Protein AF-A0A9W4TCI8-F1 (afdb_monomer_lite)

pLDDT: mean 85.83, std 10.84, range [40.19, 98.5]

Foldseek 3Di:
DLVQQLVQQDPQLFTAAGPVLCVQQVDDLVCQLVLLVVVVADPLLSPDDSSLLSLLLSLLLQVVPDPDPVSCVVCVVSSVSSVSSNCVRSVDPVSNVRSNVSSNVSSVVSNVVSVVVVVVVVVDVLVDPVVVVVQQVCQDPVRDTDDDPVNCVSVVNPPPDD

Structure (mmCIF, N/CA/C/O backbone):
data_AF-A0A9W4TCI8-F1
#
_entry.id   AF-A0A9W4TCI8-F1
#
loop_
_atom_site.group_PDB
_atom_site.id
_atom_site.type_symbol
_atom_site.label_atom_id
_atom_site.label_alt_id
_atom_site.label_comp_id
_atom_site.label_asym_id
_atom_site.label_entity_id
_atom_site.label_seq_id
_atom_site.pdbx_PDB_ins_code
_atom_site.Cartn_x
_atom_site.Cartn_y
_atom_site.Cartn_z
_atom_site.occupancy
_atom_site.B_iso_or_equiv
_atom_site.auth_seq_id
_atom_site.auth_comp_id
_atom_site.auth_asym_id
_atom_site.auth_atom_id
_atom_site.pdbx_PDB_model_num
ATOM 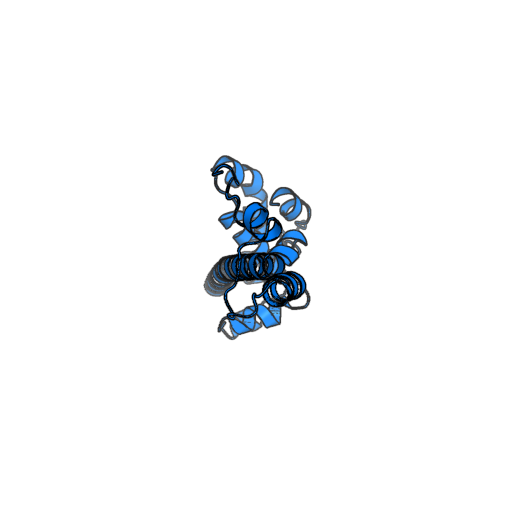1 N N . SER A 1 1 ? 6.698 12.548 -3.315 1.00 64.62 1 SER A N 1
ATOM 2 C CA . SER A 1 1 ? 5.712 11.459 -3.159 1.00 64.62 1 SER A CA 1
ATOM 3 C C . SER A 1 1 ? 4.984 11.526 -1.817 1.00 64.62 1 SER A C 1
ATOM 5 O O . SER A 1 1 ? 3.808 11.863 -1.794 1.00 64.62 1 SER A O 1
ATOM 7 N N . THR A 1 2 ? 5.685 11.384 -0.688 1.00 73.06 2 THR A N 1
ATOM 8 C CA . THR A 1 2 ? 5.130 11.356 0.687 1.00 73.06 2 THR A CA 1
ATOM 9 C C . THR A 1 2 ? 4.252 12.559 1.062 1.00 73.06 2 THR A C 1
ATOM 11 O O . THR A 1 2 ? 3.188 12.384 1.645 1.00 73.06 2 THR A O 1
ATOM 14 N N . LYS A 1 3 ? 4.620 13.781 0.637 1.00 74.56 3 LYS A N 1
ATOM 15 C CA . LYS A 1 3 ? 3.822 15.003 0.881 1.00 74.56 3 LYS A CA 1
ATOM 16 C C . LYS A 1 3 ? 2.405 14.929 0.285 1.00 74.56 3 LYS A C 1
ATOM 18 O O . LYS A 1 3 ? 1.473 15.423 0.905 1.00 74.56 3 LYS A O 1
ATOM 23 N N . LYS A 1 4 ? 2.250 14.325 -0.902 1.00 78.75 4 LYS A N 1
ATOM 24 C CA . LYS A 1 4 ? 0.946 14.180 -1.577 1.00 78.75 4 LYS A CA 1
ATOM 25 C C . LYS A 1 4 ? 0.072 13.113 -0.905 1.00 78.75 4 LYS A C 1
ATOM 27 O O . LYS A 1 4 ? -1.146 13.240 -0.905 1.00 78.75 4 LYS A O 1
ATOM 32 N N . ILE A 1 5 ? 0.694 12.087 -0.321 1.00 79.25 5 ILE A N 1
ATOM 33 C CA . ILE A 1 5 ? -0.004 11.015 0.401 1.00 79.25 5 ILE A CA 1
ATOM 34 C C . ILE A 1 5 ? -0.645 11.568 1.677 1.00 79.25 5 ILE A C 1
ATOM 36 O O . ILE A 1 5 ? -1.835 11.389 1.922 1.00 79.25 5 ILE A O 1
ATOM 40 N N . VAL A 1 6 ? 0.128 12.299 2.481 1.00 82.12 6 VAL A N 1
ATOM 41 C CA . VAL A 1 6 ? -0.374 12.802 3.767 1.00 82.12 6 VAL A CA 1
ATOM 42 C C . VAL A 1 6 ? -1.429 13.898 3.619 1.00 82.12 6 VAL A C 1
ATOM 44 O O . VAL A 1 6 ? -2.272 14.045 4.498 1.00 82.12 6 VAL A O 1
ATOM 47 N N . SER A 1 7 ? -1.439 14.641 2.505 1.00 84.56 7 SER A N 1
ATOM 48 C CA . SER A 1 7 ? -2.471 15.654 2.240 1.00 84.56 7 SER A CA 1
ATOM 49 C C . SER A 1 7 ? -3.858 15.066 1.978 1.00 84.56 7 SER A C 1
ATOM 51 O O . SER A 1 7 ? -4.841 15.794 2.063 1.00 84.56 7 SER A O 1
ATOM 53 N N . THR A 1 8 ? -3.951 13.770 1.668 1.00 87.25 8 THR A N 1
ATOM 54 C CA . THR A 1 8 ? -5.226 13.067 1.456 1.00 87.25 8 THR A CA 1
ATOM 55 C C . THR A 1 8 ? -5.709 12.304 2.692 1.00 87.25 8 THR A C 1
ATOM 57 O O . THR A 1 8 ? -6.702 11.581 2.610 1.00 87.25 8 THR A O 1
ATOM 60 N N . GLN A 1 9 ? -5.019 12.436 3.833 1.00 94.12 9 GLN A N 1
ATOM 61 C CA . GLN A 1 9 ? -5.444 11.817 5.086 1.00 94.12 9 GLN A CA 1
ATOM 62 C C . GLN A 1 9 ? -6.714 12.494 5.616 1.00 94.12 9 GLN A C 1
ATOM 64 O O . GLN A 1 9 ? -6.770 13.715 5.773 1.00 94.12 9 GLN A O 1
ATOM 69 N N . LYS A 1 10 ? -7.736 11.690 5.910 1.00 95.25 10 LYS A N 1
ATOM 70 C CA . LYS A 1 10 ? -8.991 12.147 6.510 1.00 95.25 10 LYS A CA 1
ATOM 71 C C . LYS A 1 10 ? -8.822 12.389 8.011 1.00 95.25 10 LYS A C 1
ATOM 73 O O . LYS A 1 10 ? -7.858 11.954 8.639 1.00 95.25 10 LYS A O 1
ATOM 78 N N . THR A 1 11 ? -9.798 13.063 8.613 1.00 94.25 11 THR A N 1
ATOM 79 C CA . THR A 1 11 ? -9.815 13.360 10.056 1.00 94.25 11 THR A CA 1
ATOM 80 C C . THR A 1 11 ? -9.844 12.110 10.935 1.00 94.25 11 THR A C 1
ATOM 82 O O . THR A 1 11 ? -9.348 12.152 12.057 1.00 94.25 11 THR A O 1
ATOM 85 N N . ASP A 1 12 ? -10.381 10.997 10.429 1.00 95.75 12 ASP A N 1
ATOM 86 C CA . ASP A 1 12 ? -10.393 9.698 11.109 1.00 95.75 12 ASP A CA 1
ATOM 87 C C . ASP A 1 12 ? -9.052 8.947 11.041 1.00 95.75 12 ASP A C 1
ATOM 89 O O . ASP A 1 12 ? -8.919 7.902 11.671 1.00 95.75 12 ASP A O 1
ATOM 93 N N . GLY A 1 13 ? -8.068 9.480 10.308 1.00 96.50 13 GLY A N 1
ATOM 94 C CA . GLY A 1 13 ? -6.745 8.893 10.111 1.00 96.50 13 GLY A CA 1
ATOM 95 C C . GLY A 1 13 ? -6.613 8.013 8.865 1.00 96.50 13 GLY A C 1
ATOM 96 O O . GLY A 1 13 ? -5.480 7.712 8.479 1.00 96.50 13 GLY A O 1
ATOM 97 N N . SER A 1 14 ? -7.718 7.655 8.200 1.00 97.19 14 SER A N 1
ATOM 98 C CA . SER A 1 14 ? -7.688 6.881 6.954 1.00 97.19 14 SER A CA 1
ATOM 99 C C . SER A 1 14 ? -7.056 7.673 5.809 1.00 97.19 14 SER A C 1
ATOM 101 O O . SER A 1 14 ? -7.148 8.904 5.748 1.00 97.19 14 SER A O 1
ATOM 103 N N . ILE A 1 15 ? -6.401 6.972 4.882 1.00 95.00 15 ILE A N 1
ATOM 104 C CA . ILE A 1 15 ? -5.710 7.576 3.739 1.00 95.00 15 ILE A CA 1
ATOM 105 C C . ILE A 1 15 ? -6.194 6.897 2.462 1.00 95.00 15 ILE A C 1
ATOM 107 O O . ILE A 1 15 ? -6.025 5.689 2.303 1.00 95.00 15 ILE A O 1
ATOM 111 N N . LYS A 1 16 ? -6.768 7.684 1.545 1.00 93.00 16 LYS A N 1
ATOM 112 C CA . LYS A 1 16 ? -7.131 7.189 0.212 1.00 93.00 16 LYS A CA 1
ATOM 113 C C . LYS A 1 16 ? -5.872 6.794 -0.561 1.00 93.00 16 LYS A C 1
ATOM 115 O O . LYS A 1 16 ? -4.837 7.447 -0.414 1.00 93.00 16 LYS A O 1
ATOM 120 N N . LEU A 1 17 ? -5.941 5.756 -1.393 1.00 90.12 17 LEU A N 1
ATOM 121 C CA . LEU A 1 17 ? -4.807 5.369 -2.235 1.00 90.12 17 LEU A CA 1
ATOM 122 C C . LEU A 1 17 ? -4.326 6.555 -3.081 1.00 90.12 17 LEU A C 1
ATOM 124 O O . LEU A 1 17 ? -5.110 7.200 -3.781 1.00 90.12 17 LEU A O 1
ATOM 128 N N . ASN A 1 18 ? -3.037 6.872 -2.974 1.00 88.94 18 ASN A N 1
ATOM 129 C CA . ASN A 1 18 ? -2.455 7.985 -3.706 1.00 88.94 18 ASN A CA 1
ATOM 130 C C . ASN A 1 18 ? -2.233 7.610 -5.178 1.00 88.94 18 ASN A C 1
ATOM 132 O O . ASN A 1 18 ? -1.747 6.520 -5.477 1.00 88.94 18 ASN A O 1
ATOM 136 N N . GLU A 1 19 ? -2.522 8.538 -6.089 1.00 86.06 19 GLU A N 1
ATOM 137 C CA . GLU A 1 19 ? -2.330 8.357 -7.536 1.00 86.06 19 GLU A CA 1
ATOM 138 C C . GLU A 1 19 ? -0.885 7.978 -7.887 1.00 86.06 19 GLU A C 1
ATOM 140 O O . GLU A 1 19 ? -0.657 7.061 -8.665 1.00 86.06 19 GLU A O 1
ATOM 145 N N . HIS A 1 20 ? 0.104 8.570 -7.213 1.00 84.31 20 HIS A N 1
ATOM 146 C CA . HIS A 1 20 ? 1.502 8.213 -7.444 1.00 84.31 20 HIS A CA 1
ATOM 147 C C . HIS A 1 20 ? 1.809 6.761 -7.055 1.00 84.31 20 HIS A C 1
ATOM 149 O O . HIS A 1 20 ? 2.575 6.089 -7.732 1.00 84.31 20 HIS A O 1
ATOM 155 N N . ILE A 1 21 ? 1.211 6.257 -5.970 1.00 85.12 21 ILE A N 1
ATOM 156 C CA . ILE A 1 21 ? 1.352 4.844 -5.591 1.00 85.12 21 ILE A CA 1
ATOM 157 C C . ILE A 1 21 ? 0.657 3.959 -6.627 1.00 85.12 21 ILE A C 1
ATOM 159 O O . ILE A 1 21 ? 1.179 2.904 -6.974 1.00 85.12 21 ILE A O 1
ATOM 163 N N . THR A 1 22 ? -0.485 4.410 -7.150 1.00 87.31 22 THR A N 1
ATOM 164 C CA . THR A 1 22 ? -1.222 3.693 -8.196 1.00 87.31 22 THR A CA 1
ATOM 165 C C . THR A 1 22 ? -0.375 3.513 -9.451 1.00 87.31 22 THR A C 1
ATOM 167 O O . THR A 1 22 ? -0.245 2.399 -9.948 1.00 87.31 22 THR A O 1
ATOM 170 N N . GLU A 1 23 ? 0.278 4.580 -9.908 1.00 85.38 23 GLU A N 1
ATOM 171 C CA . GLU A 1 23 ? 1.181 4.554 -11.063 1.00 85.38 23 GLU A CA 1
ATOM 172 C C . GLU A 1 23 ? 2.431 3.695 -10.829 1.00 85.38 23 GLU A C 1
ATOM 174 O O . GLU A 1 23 ? 2.885 2.992 -11.732 1.00 85.38 23 GLU A O 1
ATOM 179 N N . GLN A 1 24 ? 3.010 3.768 -9.627 1.00 82.88 24 GLN A N 1
ATOM 180 C CA . GLN A 1 24 ? 4.255 3.067 -9.300 1.00 82.88 24 GLN A CA 1
ATOM 181 C C . GLN A 1 24 ? 4.057 1.563 -9.103 1.00 82.88 24 GLN A C 1
ATOM 183 O O . GLN A 1 24 ? 4.979 0.796 -9.362 1.00 82.88 24 GLN A O 1
ATOM 188 N N . LEU A 1 25 ? 2.880 1.142 -8.637 1.00 83.75 25 LEU A N 1
ATOM 189 C CA . LEU A 1 25 ? 2.634 -0.247 -8.246 1.00 83.75 25 LEU A CA 1
ATOM 190 C C . LEU A 1 25 ? 1.613 -0.972 -9.122 1.00 83.75 25 LEU A C 1
ATOM 192 O O . LEU A 1 25 ? 1.378 -2.152 -8.892 1.00 83.75 25 LEU A O 1
ATOM 196 N N . ASP A 1 26 ? 0.986 -0.287 -10.083 1.00 85.31 26 ASP A N 1
ATOM 197 C CA . ASP A 1 26 ? -0.105 -0.830 -10.909 1.00 85.31 26 ASP A CA 1
ATOM 198 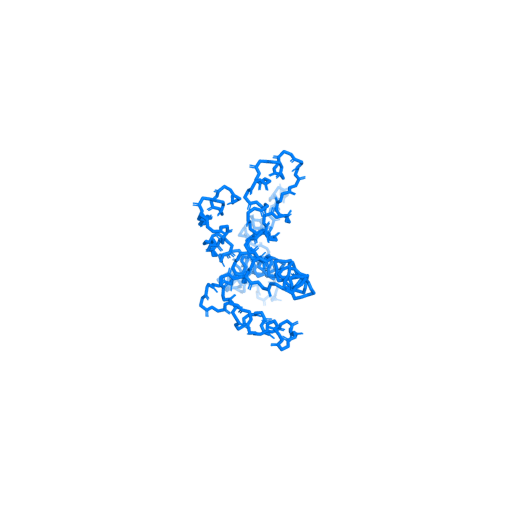C C . ASP A 1 26 ? -1.305 -1.335 -10.067 1.00 85.31 26 ASP A C 1
ATOM 200 O O . ASP A 1 26 ? -2.011 -2.291 -10.400 1.00 85.31 26 ASP A O 1
ATOM 204 N N . ILE A 1 27 ? -1.543 -0.676 -8.926 1.00 86.25 27 ILE A N 1
ATOM 205 C CA . ILE A 1 27 ? -2.647 -0.969 -8.000 1.00 86.25 27 ILE A CA 1
ATOM 206 C C . ILE A 1 27 ? -3.571 0.230 -7.942 1.00 86.25 27 ILE A C 1
ATOM 208 O O . ILE A 1 27 ? -3.158 1.307 -7.545 1.00 86.25 27 ILE A O 1
ATOM 212 N N . SER A 1 28 ? -4.846 0.030 -8.241 1.00 89.75 28 SER A N 1
ATOM 213 C CA . SER A 1 28 ? -5.886 1.043 -8.097 1.00 89.75 28 SER A CA 1
ATOM 214 C C . SER A 1 28 ? -6.850 0.675 -6.976 1.00 89.75 28 SER A C 1
ATOM 216 O O . SER A 1 28 ? -6.977 -0.489 -6.592 1.00 89.75 28 SER A O 1
ATOM 218 N N . SER A 1 29 ? -7.596 1.665 -6.491 1.00 88.00 29 SER A N 1
ATOM 219 C CA . SER A 1 29 ? -8.729 1.452 -5.586 1.00 88.00 29 SER A CA 1
ATOM 220 C C . SER A 1 29 ? -9.695 0.366 -6.090 1.00 88.00 29 SER A C 1
ATOM 222 O O . SER A 1 29 ? -10.190 -0.425 -5.294 1.00 88.00 29 SER A O 1
ATOM 224 N N . ASP A 1 30 ? -9.907 0.268 -7.405 1.00 88.38 30 ASP A N 1
ATOM 225 C CA . ASP A 1 30 ? -10.860 -0.677 -8.004 1.00 88.38 30 ASP A CA 1
ATOM 226 C C . ASP A 1 30 ? -10.328 -2.118 -8.066 1.00 88.38 30 ASP A C 1
ATOM 228 O O . ASP A 1 30 ? -11.107 -3.075 -8.087 1.00 88.38 30 ASP A O 1
ATOM 232 N N . ASN A 1 31 ? -9.003 -2.300 -8.106 1.00 89.44 31 ASN A N 1
ATOM 233 C CA . ASN A 1 31 ? -8.378 -3.619 -8.237 1.00 89.44 31 ASN A CA 1
ATOM 234 C C . ASN A 1 31 ? -7.695 -4.118 -6.954 1.00 89.44 31 ASN A C 1
ATOM 236 O O . ASN A 1 31 ? -7.341 -5.294 -6.893 1.00 89.44 31 ASN A O 1
ATOM 240 N N . ILE A 1 32 ? -7.562 -3.277 -5.924 1.00 89.06 32 ILE A N 1
ATOM 241 C CA . ILE A 1 32 ? -6.786 -3.560 -4.710 1.00 89.06 32 ILE A CA 1
ATOM 242 C C . ILE A 1 32 ? -7.149 -4.898 -4.060 1.00 89.06 32 ILE A C 1
ATOM 244 O O . ILE A 1 32 ? -6.258 -5.686 -3.753 1.00 89.06 32 ILE A O 1
ATOM 248 N N . ILE A 1 33 ? -8.445 -5.210 -3.940 1.00 87.62 33 ILE A N 1
ATOM 249 C CA . ILE A 1 33 ? -8.926 -6.466 -3.346 1.00 87.62 33 ILE A CA 1
ATOM 250 C C . ILE A 1 33 ? -8.529 -7.681 -4.197 1.00 87.62 33 ILE A C 1
ATOM 252 O O . ILE A 1 33 ? -8.102 -8.708 -3.672 1.00 87.62 33 ILE A O 1
ATOM 256 N N . LYS A 1 34 ? -8.613 -7.572 -5.527 1.00 88.31 34 LYS A N 1
ATOM 257 C CA . LYS A 1 34 ? -8.149 -8.641 -6.425 1.00 88.31 34 LYS A CA 1
ATOM 258 C C . LYS A 1 34 ? -6.641 -8.829 -6.315 1.00 88.31 34 LYS A C 1
ATOM 260 O O . LYS A 1 34 ? -6.186 -9.964 -6.208 1.00 88.31 34 LYS A O 1
ATOM 265 N N . THR A 1 35 ? -5.883 -7.734 -6.312 1.00 86.00 35 THR A N 1
ATOM 266 C CA . THR A 1 35 ? -4.425 -7.779 -6.202 1.00 86.00 35 THR A CA 1
ATOM 267 C C . THR A 1 35 ? -4.004 -8.457 -4.909 1.00 86.00 35 THR A C 1
ATOM 269 O O . THR A 1 35 ? -3.216 -9.394 -4.960 1.00 86.00 35 THR A O 1
ATOM 272 N N . VAL A 1 36 ? -4.562 -8.058 -3.762 1.00 85.25 36 VAL A N 1
ATOM 273 C CA . VAL A 1 36 ? -4.160 -8.612 -2.459 1.00 85.25 36 VAL A CA 1
ATOM 274 C C . VAL A 1 36 ? -4.540 -10.087 -2.317 1.00 85.25 36 VAL A C 1
ATOM 276 O O . VAL A 1 36 ? -3.796 -10.850 -1.710 1.00 85.25 36 VAL A O 1
ATOM 279 N N . HIS A 1 37 ? -5.635 -10.541 -2.935 1.00 85.00 37 HIS A N 1
ATOM 280 C CA . HIS A 1 37 ? -6.014 -11.958 -2.912 1.00 85.00 37 HIS A CA 1
ATOM 281 C C . HIS A 1 37 ? -5.000 -12.872 -3.615 1.00 85.00 37 HIS A C 1
ATOM 283 O O . HIS A 1 37 ? -4.854 -14.027 -3.213 1.00 85.00 37 HIS A O 1
ATOM 289 N N . ASN A 1 38 ? -4.233 -12.358 -4.582 1.00 88.75 38 ASN A N 1
ATOM 290 C CA . ASN A 1 38 ? -3.159 -13.118 -5.232 1.00 88.75 38 ASN A CA 1
ATOM 291 C C . ASN A 1 38 ? -1.971 -13.408 -4.295 1.00 88.75 38 ASN A 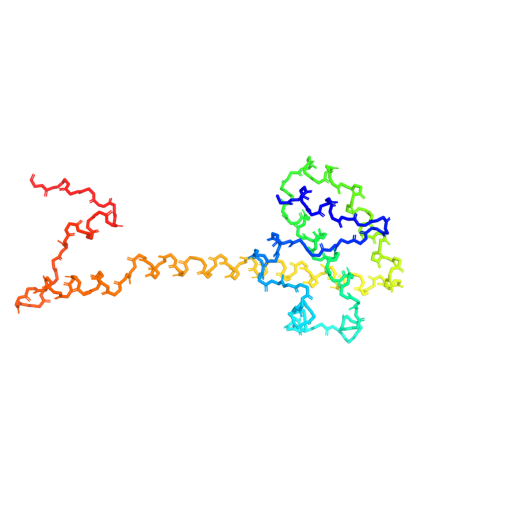C 1
ATOM 293 O O . ASN A 1 38 ? -1.123 -14.233 -4.624 1.00 88.75 38 ASN A O 1
ATOM 297 N N . TYR A 1 39 ? -1.914 -12.774 -3.118 1.00 89.06 39 TYR A N 1
ATOM 298 C CA . TYR A 1 39 ? -0.835 -12.948 -2.141 1.00 89.06 39 TYR A CA 1
ATOM 299 C C . TYR A 1 39 ? -1.093 -14.069 -1.123 1.00 89.06 39 TYR A C 1
ATOM 301 O O . TYR A 1 39 ? -0.303 -14.226 -0.194 1.00 89.06 39 TYR A O 1
ATOM 309 N N . GLY A 1 40 ? -2.156 -14.867 -1.290 1.00 81.31 40 GLY A N 1
ATOM 310 C CA . GLY A 1 40 ? -2.436 -16.010 -0.411 1.00 81.31 40 GLY A CA 1
ATOM 311 C C . GLY A 1 40 ? -2.828 -15.594 1.009 1.00 81.31 40 GLY A C 1
ATOM 312 O O . GLY A 1 40 ? -2.304 -16.127 1.981 1.00 81.31 40 GLY A O 1
ATOM 313 N N . VAL A 1 41 ? -3.718 -14.607 1.115 1.00 89.19 41 VAL A N 1
ATOM 314 C CA . VAL A 1 41 ? -4.125 -13.982 2.384 1.00 89.19 41 VAL A CA 1
ATOM 315 C C . VAL A 1 41 ? -5.137 -14.822 3.173 1.00 89.19 41 VAL A C 1
ATOM 317 O O . VAL A 1 41 ? -5.903 -15.595 2.585 1.00 89.19 41 VAL A O 1
ATOM 320 N N . SER A 1 42 ? -5.179 -14.644 4.500 1.00 91.06 42 SER A N 1
ATOM 321 C CA . SER A 1 42 ? -6.152 -15.320 5.365 1.00 91.06 42 SER A CA 1
ATOM 322 C C . SER A 1 42 ? -7.600 -14.932 5.046 1.00 91.06 42 SER A C 1
ATOM 324 O O . SER A 1 42 ? -7.877 -13.850 4.526 1.00 91.06 42 SER A O 1
ATOM 326 N N . ASP A 1 43 ? -8.563 -15.786 5.408 1.00 90.25 43 ASP A N 1
ATOM 327 C CA . ASP A 1 43 ? -9.989 -15.493 5.192 1.00 90.25 43 ASP A CA 1
ATOM 328 C C . ASP A 1 43 ? -10.462 -14.248 5.950 1.00 90.25 43 ASP A C 1
ATOM 330 O O . ASP A 1 43 ? -11.332 -13.522 5.472 1.00 90.25 43 ASP A O 1
ATOM 334 N N . LYS A 1 44 ? -9.860 -13.947 7.106 1.00 90.75 44 LYS A N 1
ATOM 335 C CA . LYS A 1 44 ? -10.124 -12.692 7.817 1.00 90.75 44 LYS A CA 1
ATOM 336 C C . LYS A 1 44 ? -9.657 -11.491 6.998 1.00 90.75 44 LYS A C 1
ATOM 338 O O . LYS A 1 44 ? -10.396 -10.519 6.870 1.00 90.75 44 LYS A O 1
ATOM 343 N N . LEU A 1 45 ? -8.463 -11.576 6.413 1.00 91.19 45 LEU A N 1
ATOM 344 C CA . LEU A 1 45 ? -7.869 -10.490 5.645 1.00 91.19 45 LEU A CA 1
ATOM 345 C C . LEU A 1 45 ? -8.612 -10.223 4.320 1.00 91.19 45 LEU A C 1
ATOM 347 O O . LEU A 1 45 ? -8.703 -9.072 3.897 1.00 91.19 45 LEU A O 1
ATOM 351 N N . LYS A 1 46 ? -9.248 -11.242 3.723 1.00 88.81 46 LYS A N 1
ATOM 352 C CA . LYS A 1 46 ? -10.147 -11.082 2.556 1.00 88.81 46 LYS A CA 1
ATOM 353 C C . LYS A 1 46 ? -11.368 -10.200 2.834 1.00 88.81 46 LYS A C 1
ATOM 355 O O . LYS A 1 46 ? -11.926 -9.617 1.912 1.00 88.81 46 LYS A O 1
ATOM 360 N N . ASN A 1 47 ? -11.791 -10.118 4.095 1.00 90.31 47 ASN A N 1
ATOM 361 C CA . ASN A 1 47 ? -12.965 -9.349 4.516 1.00 90.31 47 ASN A CA 1
ATOM 362 C C . ASN A 1 47 ? -12.614 -7.939 5.018 1.00 90.31 47 ASN A C 1
ATOM 364 O O . ASN A 1 47 ? -13.502 -7.193 5.431 1.00 90.31 47 ASN A O 1
ATOM 368 N N . VAL A 1 48 ? -11.331 -7.566 5.008 1.00 93.81 48 VAL A N 1
ATOM 369 C CA . VAL A 1 48 ? -10.890 -6.227 5.408 1.00 93.81 48 VAL A CA 1
ATOM 370 C C . VAL A 1 48 ? -11.379 -5.182 4.407 1.00 93.81 48 VAL A C 1
ATOM 372 O O . VAL A 1 48 ? -11.349 -5.387 3.193 1.00 93.81 48 VAL A O 1
ATOM 375 N N . SER A 1 49 ? -11.828 -4.040 4.931 1.00 94.56 49 SER A N 1
ATOM 376 C CA . SER A 1 49 ? -12.370 -2.954 4.121 1.00 94.56 49 SER A CA 1
ATOM 377 C C . SER A 1 49 ? -11.314 -2.369 3.179 1.00 94.56 49 SER A C 1
ATOM 379 O O . SER A 1 49 ? -10.121 -2.307 3.487 1.00 94.56 49 SER A O 1
ATOM 381 N N . GLN A 1 50 ? -11.764 -1.875 2.026 1.00 94.00 50 GLN A N 1
ATOM 382 C CA . GLN A 1 50 ? -10.888 -1.211 1.063 1.00 94.00 50 GLN A CA 1
ATOM 383 C C . GLN A 1 50 ? -10.118 -0.044 1.702 1.00 94.00 50 GLN A C 1
ATOM 385 O O . GLN A 1 50 ? -8.916 0.075 1.498 1.00 94.00 50 GLN A O 1
ATOM 390 N N . ASN A 1 51 ? -10.767 0.771 2.541 1.00 95.44 51 ASN A N 1
ATOM 391 C CA . ASN A 1 51 ? -10.110 1.894 3.222 1.00 95.44 51 ASN A CA 1
ATOM 392 C C . ASN A 1 51 ? -8.946 1.445 4.123 1.00 95.44 51 ASN A C 1
ATOM 394 O O . ASN A 1 51 ? -7.931 2.140 4.201 1.00 95.44 51 ASN A O 1
ATOM 398 N N . ALA A 1 52 ? -9.069 0.296 4.794 1.00 96.69 52 ALA A N 1
ATOM 399 C CA . ALA A 1 52 ? -7.990 -0.262 5.603 1.00 96.69 52 ALA A CA 1
ATOM 400 C C . ALA A 1 52 ? -6.815 -0.722 4.727 1.00 96.69 52 ALA A C 1
ATOM 402 O O . ALA A 1 52 ? -5.667 -0.413 5.046 1.00 96.69 52 ALA A O 1
ATOM 403 N N . TRP A 1 53 ? -7.093 -1.357 3.586 1.00 95.69 53 TRP A N 1
ATOM 404 C CA . TRP A 1 53 ? -6.070 -1.705 2.597 1.00 95.69 53 TRP A CA 1
ATOM 405 C C . TRP A 1 53 ? -5.359 -0.480 2.019 1.00 95.69 53 TRP A C 1
ATOM 407 O O . TRP A 1 53 ? -4.130 -0.424 2.017 1.00 95.69 53 TRP A O 1
ATOM 417 N N . GLU A 1 54 ? -6.107 0.532 1.582 1.00 95.38 54 GLU A N 1
ATOM 418 C CA . GLU A 1 54 ? -5.537 1.775 1.054 1.00 95.38 54 GLU A CA 1
ATOM 419 C C . GLU A 1 54 ? -4.676 2.487 2.105 1.00 95.38 54 GLU A C 1
ATOM 421 O O . GLU A 1 54 ? -3.564 2.933 1.812 1.00 95.38 54 GLU A O 1
ATOM 426 N N . THR A 1 55 ? -5.146 2.540 3.353 1.00 96.81 55 THR A N 1
ATOM 427 C CA . THR A 1 55 ? -4.399 3.154 4.456 1.00 96.81 55 THR A CA 1
ATOM 428 C C . THR A 1 55 ? -3.113 2.380 4.753 1.00 96.81 55 THR A C 1
ATOM 430 O O . THR A 1 55 ? -2.056 2.992 4.913 1.00 96.81 55 THR A O 1
ATOM 433 N N . ALA A 1 56 ? -3.171 1.046 4.782 1.00 96.38 56 ALA A N 1
ATOM 434 C CA . ALA A 1 56 ? -2.014 0.193 5.034 1.00 96.38 56 ALA A CA 1
ATOM 435 C C . ALA A 1 56 ? -0.957 0.287 3.922 1.00 96.38 56 ALA A C 1
ATOM 437 O O . ALA A 1 56 ? 0.230 0.432 4.227 1.00 96.38 56 ALA A O 1
ATOM 438 N N . LEU A 1 57 ? -1.368 0.282 2.648 1.00 94.94 57 LEU A N 1
ATOM 439 C CA . LEU A 1 57 ? -0.457 0.455 1.512 1.00 94.94 57 LEU A CA 1
ATOM 440 C C . LEU A 1 57 ? 0.221 1.826 1.538 1.00 94.94 57 LEU A C 1
ATOM 442 O O . LEU A 1 57 ? 1.442 1.897 1.414 1.00 94.94 57 LEU A O 1
ATOM 446 N N . ASN A 1 58 ? -0.535 2.906 1.767 1.00 94.19 58 ASN A N 1
ATOM 447 C CA . ASN A 1 58 ? 0.040 4.245 1.916 1.00 94.19 58 ASN A CA 1
ATOM 448 C C . ASN A 1 58 ? 1.053 4.288 3.068 1.00 94.19 58 ASN A C 1
ATOM 450 O O . ASN A 1 58 ? 2.181 4.738 2.878 1.00 94.19 58 ASN A O 1
ATOM 454 N N . LEU A 1 59 ? 0.682 3.781 4.248 1.00 95.00 59 LEU A N 1
ATOM 455 C CA . LEU A 1 59 ? 1.551 3.769 5.425 1.00 95.00 59 LEU A CA 1
ATOM 456 C C . LEU A 1 59 ? 2.858 3.005 5.161 1.00 95.00 59 LEU A C 1
ATOM 458 O O . LEU A 1 59 ? 3.944 3.486 5.500 1.00 95.00 59 LEU A O 1
ATOM 462 N N . ARG A 1 60 ? 2.775 1.821 4.541 1.00 94.00 60 ARG A N 1
ATOM 463 C CA . ARG A 1 60 ? 3.958 1.012 4.221 1.00 94.00 60 ARG A CA 1
ATOM 464 C C . ARG A 1 60 ? 4.805 1.630 3.123 1.00 94.00 60 ARG A C 1
ATOM 466 O O . ARG A 1 60 ? 6.015 1.711 3.305 1.00 94.00 60 ARG A O 1
ATOM 473 N N . TYR A 1 61 ? 4.196 2.171 2.075 1.00 92.31 61 TYR A N 1
ATOM 474 C CA . TYR A 1 61 ? 4.923 2.910 1.048 1.00 92.31 61 TYR A CA 1
ATOM 475 C C . TYR A 1 61 ? 5.688 4.098 1.640 1.00 92.31 61 TYR A C 1
ATOM 477 O O . TYR A 1 61 ? 6.873 4.270 1.365 1.00 92.31 61 TYR A O 1
ATOM 485 N N . MET A 1 62 ? 5.048 4.898 2.501 1.00 90.38 62 MET A N 1
ATOM 486 C CA . MET A 1 62 ? 5.713 6.009 3.188 1.00 90.38 62 MET A CA 1
ATOM 487 C C . MET A 1 62 ? 6.892 5.526 4.035 1.00 90.38 62 MET A C 1
ATOM 489 O O . MET A 1 62 ? 7.946 6.153 4.015 1.00 90.38 62 MET A O 1
ATOM 493 N N . THR A 1 63 ? 6.726 4.412 4.752 1.00 90.50 63 THR A N 1
ATOM 494 C CA . THR A 1 63 ? 7.786 3.835 5.593 1.00 90.50 63 THR A CA 1
ATOM 495 C C . THR A 1 63 ? 8.980 3.381 4.751 1.00 90.50 63 THR A C 1
ATOM 497 O O . THR A 1 63 ? 10.106 3.747 5.057 1.00 90.50 63 THR A O 1
ATOM 500 N N . ILE A 1 64 ? 8.739 2.632 3.671 1.00 89.62 64 ILE A N 1
ATOM 501 C CA . ILE A 1 64 ? 9.790 2.098 2.790 1.00 89.62 64 ILE A CA 1
ATOM 502 C C . ILE A 1 64 ? 10.508 3.216 2.024 1.00 89.62 64 ILE A C 1
ATOM 504 O O . ILE A 1 64 ? 11.721 3.173 1.850 1.00 89.62 64 ILE A O 1
ATOM 508 N N . SER A 1 65 ? 9.765 4.227 1.568 1.00 86.75 65 SER A N 1
ATOM 509 C CA . SER A 1 65 ? 10.324 5.349 0.800 1.00 86.75 65 SER A CA 1
ATOM 510 C C . SER A 1 65 ? 11.023 6.407 1.660 1.00 86.75 65 SER A C 1
ATOM 512 O O . SER A 1 65 ? 11.666 7.300 1.110 1.00 86.75 65 SER A O 1
ATOM 514 N N . SER A 1 66 ? 10.911 6.331 2.990 1.00 87.88 66 SER A N 1
ATOM 515 C CA . SER A 1 66 ? 11.598 7.249 3.902 1.00 87.88 66 SER A CA 1
ATOM 516 C C . SER A 1 66 ? 13.000 6.722 4.201 1.00 87.88 66 SER A C 1
ATOM 518 O O . SER A 1 66 ? 13.168 5.771 4.956 1.00 87.88 66 SER A O 1
ATOM 520 N N . GLN A 1 67 ? 14.011 7.345 3.600 1.00 83.75 67 GLN A N 1
ATOM 521 C CA . GLN A 1 67 ? 15.415 6.922 3.675 1.00 83.75 67 GLN A CA 1
ATOM 522 C C . GLN A 1 67 ? 16.196 7.616 4.799 1.00 83.75 67 GLN A C 1
ATOM 524 O O . GLN A 1 67 ? 17.290 7.179 5.148 1.00 83.75 67 GLN A O 1
ATOM 529 N N . THR A 1 68 ? 15.661 8.705 5.362 1.00 86.44 68 THR A N 1
ATOM 530 C CA . THR A 1 68 ? 16.309 9.470 6.437 1.00 86.44 68 THR A CA 1
ATOM 531 C C . THR A 1 68 ? 15.391 9.655 7.640 1.00 86.44 68 THR A C 1
ATOM 533 O O . THR A 1 68 ? 14.166 9.691 7.506 1.00 86.44 68 THR A O 1
ATOM 536 N N . GLN A 1 69 ? 15.988 9.831 8.822 1.00 86.12 69 GLN A N 1
ATOM 537 C CA . GLN A 1 69 ? 15.247 10.084 10.060 1.00 86.12 69 GLN A CA 1
ATOM 538 C C . GLN A 1 69 ? 14.372 11.346 9.953 1.00 86.12 69 GLN A C 1
ATOM 540 O O . GLN A 1 69 ? 13.201 11.309 10.319 1.00 86.12 69 GLN A O 1
ATOM 545 N N . ASP A 1 70 ? 14.876 12.412 9.327 1.00 88.12 70 ASP A N 1
ATOM 546 C CA . ASP A 1 70 ? 14.108 13.642 9.090 1.00 88.12 70 ASP A CA 1
ATOM 547 C C . ASP A 1 70 ? 12.834 13.400 8.266 1.00 88.12 70 ASP A C 1
ATOM 549 O O . ASP A 1 70 ? 11.801 14.028 8.501 1.00 88.12 70 ASP A O 1
ATOM 553 N N . GLN A 1 71 ? 12.879 12.492 7.283 1.00 85.31 71 GLN A N 1
ATOM 554 C CA . GLN A 1 71 ? 11.702 12.139 6.484 1.00 85.31 71 GLN A CA 1
ATOM 555 C C . GLN A 1 71 ? 10.671 11.365 7.307 1.00 85.31 71 GLN A C 1
ATOM 557 O O . GLN A 1 71 ? 9.473 11.618 7.161 1.00 85.31 71 GLN A O 1
ATOM 562 N N . VAL A 1 72 ? 11.135 10.464 8.176 1.00 85.31 72 VAL A N 1
ATOM 563 C CA . VAL A 1 72 ? 10.284 9.716 9.109 1.00 85.31 72 VAL A CA 1
ATOM 564 C C . VAL A 1 72 ? 9.610 10.674 10.092 1.00 85.31 72 VAL A C 1
ATOM 566 O O . VAL A 1 72 ? 8.386 10.648 10.239 1.00 85.31 72 VAL A O 1
ATOM 569 N N . ASP A 1 73 ? 10.381 11.570 10.708 1.00 89.25 73 ASP A N 1
ATOM 570 C CA . ASP A 1 73 ? 9.876 12.509 11.711 1.00 89.25 73 ASP A CA 1
ATOM 571 C C . ASP A 1 73 ? 8.905 13.528 11.111 1.00 89.25 73 ASP A C 1
ATOM 573 O O . ASP A 1 73 ? 7.881 13.845 11.720 1.00 89.25 73 ASP A O 1
ATOM 577 N N . LYS A 1 74 ? 9.146 13.965 9.870 1.00 89.81 74 LYS A N 1
ATOM 578 C CA . LYS A 1 74 ? 8.272 14.900 9.148 1.00 89.81 74 LYS A CA 1
ATOM 579 C C . LYS A 1 74 ? 6.825 14.422 9.011 1.00 89.81 74 LYS A C 1
ATOM 581 O O . LYS A 1 74 ? 5.929 15.261 8.917 1.00 89.81 74 LYS A O 1
ATOM 586 N N . TYR A 1 75 ? 6.591 13.110 8.962 1.00 88.75 75 TYR A N 1
ATOM 587 C CA . TYR A 1 75 ? 5.254 12.532 8.780 1.00 88.75 75 TYR A CA 1
ATOM 588 C C . TYR A 1 75 ? 4.848 11.578 9.908 1.00 88.75 75 TYR A C 1
ATOM 590 O O . TYR A 1 75 ? 3.973 10.720 9.729 1.00 88.75 75 TYR A O 1
ATOM 598 N N . LYS A 1 76 ? 5.484 11.717 11.076 1.00 91.12 76 LYS A N 1
ATOM 599 C CA . LYS A 1 76 ? 5.242 10.874 12.249 1.00 91.12 76 LYS A CA 1
ATOM 600 C C . LYS A 1 76 ? 3.791 10.950 12.717 1.00 91.12 76 LYS A C 1
ATOM 602 O O . LYS A 1 76 ? 3.161 9.912 12.897 1.00 91.12 76 LYS A O 1
ATOM 607 N N . ASP A 1 77 ? 3.238 12.156 12.822 1.00 92.94 77 ASP A N 1
ATOM 608 C CA . ASP A 1 77 ? 1.860 12.368 13.280 1.00 92.94 77 ASP A CA 1
ATOM 609 C C . ASP A 1 77 ? 0.835 11.721 12.345 1.00 92.94 77 ASP A C 1
ATOM 611 O O . ASP A 1 77 ? -0.132 11.106 12.795 1.00 92.94 77 ASP A O 1
ATOM 615 N N . GLN A 1 78 ? 1.037 11.828 11.031 1.00 93.38 78 GLN A N 1
ATOM 616 C CA . GLN A 1 78 ? 0.141 11.221 10.047 1.00 93.38 78 GLN A CA 1
ATOM 617 C C . GLN A 1 78 ? 0.272 9.701 10.039 1.00 93.38 78 GLN A C 1
ATOM 619 O O . GLN A 1 78 ? -0.736 8.999 9.942 1.00 93.38 78 GLN A O 1
ATOM 624 N N . SER A 1 79 ? 1.493 9.191 10.205 1.00 93.62 79 SER A N 1
ATOM 625 C CA . SER A 1 79 ? 1.741 7.756 10.352 1.00 93.62 79 SER A CA 1
ATOM 626 C C . SER A 1 79 ? 1.054 7.202 11.600 1.00 93.62 79 SER A C 1
ATOM 628 O O . SER A 1 79 ? 0.449 6.134 11.543 1.00 93.62 79 SER A O 1
ATOM 630 N N . GLU A 1 80 ? 1.089 7.939 12.711 1.00 95.69 80 GLU A N 1
ATOM 631 C CA . GLU A 1 80 ? 0.419 7.542 13.947 1.00 95.69 80 GLU A CA 1
ATOM 632 C C . GLU A 1 80 ? -1.105 7.564 13.794 1.00 95.69 80 GLU A C 1
ATOM 634 O O . GLU A 1 80 ? -1.766 6.581 14.115 1.00 95.69 80 GLU A O 1
ATOM 639 N N . LYS A 1 81 ? -1.677 8.612 13.191 1.00 97.00 81 LYS A N 1
ATOM 640 C CA . LYS A 1 81 ? -3.118 8.663 12.887 1.00 97.00 81 LYS A CA 1
ATOM 641 C C . LYS A 1 81 ? -3.581 7.494 12.014 1.00 97.00 81 LYS A C 1
ATOM 643 O O . LYS A 1 81 ? -4.635 6.923 12.280 1.00 97.00 81 LYS A O 1
ATOM 648 N N . ALA A 1 82 ? -2.789 7.105 11.014 1.00 97.25 82 ALA A N 1
ATOM 649 C CA . ALA A 1 82 ? -3.093 5.953 10.166 1.00 97.25 82 ALA A CA 1
ATOM 650 C C . ALA A 1 82 ? -3.076 4.633 10.954 1.00 97.25 82 ALA A C 1
ATOM 652 O O . ALA A 1 82 ? -3.961 3.797 10.778 1.00 97.25 82 ALA A O 1
ATOM 653 N N . LYS A 1 83 ? -2.114 4.451 11.869 1.00 97.38 83 LYS A N 1
ATOM 654 C CA . LYS A 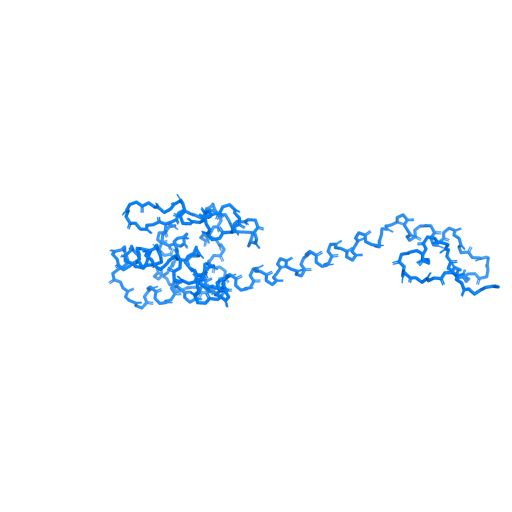1 83 ? -2.084 3.284 12.766 1.00 97.38 83 LYS A CA 1
ATOM 655 C C . LYS A 1 83 ? -3.294 3.257 13.697 1.00 97.38 83 LYS A C 1
ATOM 657 O O . LYS A 1 83 ? -3.941 2.221 13.814 1.00 97.38 83 LYS A O 1
ATOM 662 N N . GLN A 1 84 ? -3.634 4.392 14.307 1.00 98.12 84 GLN A N 1
ATOM 663 C CA . GLN A 1 84 ? -4.795 4.506 15.193 1.00 98.12 84 GLN A CA 1
ATOM 664 C C . GLN A 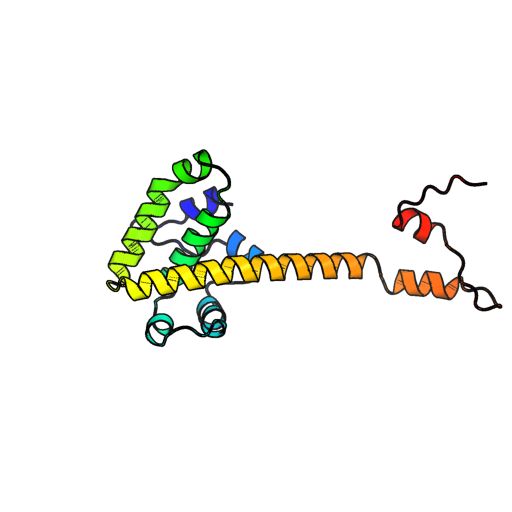1 84 ? -6.109 4.217 14.457 1.00 98.12 84 GLN A C 1
ATOM 666 O O . GLN A 1 84 ? -6.978 3.534 15.000 1.00 98.12 84 GLN A O 1
ATOM 671 N N . TYR A 1 85 ? -6.235 4.661 13.203 1.00 98.50 85 TYR A N 1
ATOM 672 C CA . TYR A 1 85 ? -7.353 4.288 12.337 1.00 98.50 85 TYR A CA 1
ATOM 673 C C . TYR A 1 85 ? -7.457 2.765 12.171 1.00 98.50 85 TYR A C 1
ATOM 675 O O . TYR A 1 85 ? -8.513 2.200 12.448 1.00 98.50 85 TYR A O 1
ATOM 683 N N . LEU A 1 86 ? -6.365 2.089 11.791 1.00 98.38 86 LEU A N 1
ATOM 684 C CA . LEU A 1 86 ? -6.355 0.633 11.590 1.00 98.38 86 LEU A CA 1
ATOM 685 C C . LEU A 1 86 ? -6.688 -0.137 12.877 1.00 98.38 86 LEU A C 1
ATOM 687 O O . LEU A 1 86 ? -7.457 -1.096 12.834 1.00 98.38 86 LEU A O 1
ATOM 691 N N . ILE A 1 87 ? -6.165 0.309 14.025 1.00 98.25 87 ILE A N 1
ATOM 692 C CA . ILE A 1 87 ? -6.481 -0.263 15.343 1.00 98.25 87 ILE A CA 1
ATOM 693 C C . ILE A 1 87 ? -7.978 -0.149 15.639 1.00 98.25 87 ILE A C 1
ATOM 695 O O . ILE A 1 87 ? -8.613 -1.128 16.033 1.00 98.25 87 ILE A O 1
ATOM 699 N N . LYS A 1 88 ? -8.555 1.036 15.421 1.00 97.69 88 LYS A N 1
ATOM 700 C CA . LYS A 1 88 ? -9.976 1.302 15.665 1.00 97.69 88 LYS A CA 1
ATOM 701 C C . LYS A 1 88 ? -10.892 0.520 14.721 1.00 97.69 88 LYS A C 1
ATOM 703 O O . LYS A 1 88 ? -11.939 0.046 15.165 1.00 97.69 88 LYS A O 1
ATOM 708 N N . GLU A 1 89 ? -10.519 0.431 13.448 1.00 97.44 89 GLU A N 1
ATOM 709 C CA . GLU A 1 89 ? -11.293 -0.225 12.392 1.00 97.44 89 GLU A CA 1
ATOM 710 C C . GLU A 1 89 ? -11.308 -1.745 12.576 1.00 97.44 89 GLU A C 1
ATOM 712 O O . GLU A 1 89 ? -12.370 -2.361 12.549 1.00 97.44 89 GLU A O 1
ATOM 717 N N . LEU A 1 90 ? -10.137 -2.352 12.798 1.00 97.00 90 LEU A N 1
ATOM 718 C CA . LEU A 1 90 ? -9.988 -3.807 12.760 1.00 97.00 90 LEU A CA 1
ATOM 719 C C . LEU A 1 90 ? -10.134 -4.465 14.129 1.00 97.00 90 LEU A C 1
ATOM 721 O O . LEU A 1 90 ? -10.650 -5.577 14.207 1.00 97.00 90 LEU A O 1
ATOM 725 N N . LYS A 1 91 ? -9.694 -3.797 15.205 1.00 96.69 91 LYS A N 1
ATOM 726 C CA . LYS A 1 91 ? -9.765 -4.296 16.595 1.00 96.69 91 LYS A CA 1
ATOM 727 C C . LYS A 1 91 ? -9.195 -5.714 16.791 1.00 96.69 91 LYS A C 1
ATOM 729 O O . LYS A 1 91 ? -9.547 -6.396 17.748 1.00 96.69 91 LYS A O 1
ATOM 734 N N . ASP A 1 92 ? -8.318 -6.149 15.890 1.00 97.19 92 ASP A N 1
ATOM 735 C CA . ASP A 1 92 ? -7.651 -7.450 15.889 1.00 97.19 92 ASP A CA 1
ATOM 736 C C . ASP A 1 92 ? -6.180 -7.197 15.537 1.00 97.19 92 ASP A C 1
ATOM 738 O O . ASP A 1 92 ? -5.836 -6.892 14.395 1.00 97.19 92 ASP A O 1
ATOM 742 N N . GLU A 1 93 ? -5.316 -7.258 16.550 1.00 96.50 93 GLU A N 1
ATOM 743 C CA . GLU A 1 93 ? -3.885 -6.960 16.428 1.00 96.50 93 GLU A CA 1
ATOM 744 C C . GLU A 1 93 ? -3.187 -7.882 15.422 1.00 96.50 93 GLU A C 1
ATOM 746 O O . GLU A 1 93 ? -2.409 -7.411 14.594 1.00 96.50 93 GLU A O 1
ATOM 751 N N . LYS A 1 94 ? -3.535 -9.176 15.423 1.00 96.00 94 LYS A N 1
ATOM 752 C CA . LYS A 1 94 ? -2.962 -10.153 14.487 1.00 96.00 94 LYS A CA 1
ATOM 753 C C . LYS A 1 94 ? -3.380 -9.850 13.054 1.00 96.00 94 LYS A C 1
ATOM 755 O O . LYS A 1 94 ? -2.570 -9.964 12.140 1.00 96.00 94 LYS A O 1
ATOM 760 N N . LEU A 1 95 ? -4.632 -9.434 12.859 1.00 96.62 95 LEU A N 1
ATOM 761 C CA . LEU A 1 95 ? -5.122 -9.031 11.543 1.00 96.62 95 LEU A CA 1
ATOM 762 C C . LEU A 1 95 ? -4.431 -7.754 11.041 1.00 96.62 95 LEU A C 1
ATOM 764 O O . LEU A 1 95 ? -4.111 -7.661 9.859 1.00 96.62 95 LEU A O 1
ATOM 768 N N . ILE A 1 96 ? -4.171 -6.785 11.927 1.00 97.69 96 ILE A N 1
ATOM 769 C CA . ILE A 1 96 ? -3.421 -5.563 11.596 1.00 97.69 96 ILE A CA 1
ATOM 770 C C . ILE A 1 96 ? -1.982 -5.909 11.197 1.00 97.69 96 ILE A C 1
ATOM 772 O O . ILE A 1 96 ? -1.478 -5.391 10.200 1.00 97.69 96 ILE A O 1
ATOM 776 N N . GLU A 1 97 ? -1.319 -6.791 11.945 1.00 96.69 97 GLU A N 1
ATOM 777 C CA . GLU A 1 97 ? 0.038 -7.247 11.635 1.00 96.69 97 GLU A CA 1
ATOM 778 C C . GLU A 1 97 ? 0.102 -7.968 10.279 1.00 96.69 97 GLU A C 1
ATOM 780 O O . GLU A 1 97 ? 0.967 -7.651 9.455 1.00 96.69 97 GLU A O 1
ATOM 785 N N . GLU A 1 98 ? -0.844 -8.873 10.006 1.00 95.88 98 GLU A N 1
ATOM 786 C CA . GLU A 1 98 ? -0.958 -9.567 8.719 1.00 95.88 98 GLU A CA 1
ATOM 787 C C . GLU A 1 98 ? -1.180 -8.567 7.573 1.00 95.88 98 GLU A C 1
ATOM 789 O O . GLU A 1 98 ? -0.421 -8.563 6.600 1.00 95.88 98 GLU A O 1
ATOM 794 N N . LEU A 1 99 ? -2.155 -7.660 7.716 1.00 97.12 99 LEU A N 1
ATOM 795 C CA . LEU A 1 99 ? -2.462 -6.606 6.744 1.00 97.12 99 LEU A CA 1
ATOM 796 C C . LEU A 1 99 ? -1.218 -5.790 6.391 1.00 97.12 99 LEU A C 1
ATOM 798 O O . LEU A 1 99 ? -0.914 -5.551 5.219 1.00 97.12 99 LEU A O 1
ATOM 802 N N . LEU A 1 100 ? -0.487 -5.357 7.412 1.00 97.31 100 LEU A N 1
ATOM 803 C CA . LEU A 1 100 ? 0.693 -4.527 7.251 1.00 97.31 100 LEU A CA 1
ATOM 804 C C . LEU A 1 100 ? 1.888 -5.295 6.670 1.00 97.31 100 LEU A C 1
ATOM 806 O O . LEU A 1 100 ? 2.690 -4.691 5.954 1.00 97.31 100 LEU A O 1
ATOM 810 N N . THR A 1 101 ? 2.011 -6.589 6.965 1.00 95.88 101 THR A N 1
ATOM 811 C CA . THR A 1 101 ? 3.045 -7.475 6.412 1.00 95.88 101 THR A CA 1
ATOM 812 C C . THR A 1 101 ? 2.804 -7.739 4.932 1.00 95.88 101 THR A C 1
ATOM 814 O O . THR A 1 101 ? 3.707 -7.558 4.114 1.00 95.88 101 THR A O 1
ATOM 817 N N . ILE A 1 102 ? 1.569 -8.086 4.566 1.00 95.44 102 ILE A N 1
ATOM 818 C CA . ILE A 1 102 ? 1.181 -8.292 3.169 1.00 95.44 102 ILE A CA 1
ATOM 819 C C . ILE A 1 102 ? 1.298 -6.987 2.383 1.00 95.44 102 ILE A C 1
ATOM 821 O O . ILE A 1 102 ? 1.860 -6.992 1.292 1.00 95.44 102 ILE A O 1
ATOM 825 N N . SER A 1 103 ? 0.878 -5.858 2.960 1.00 95.31 103 SER A N 1
ATOM 826 C CA . SER A 1 103 ? 1.076 -4.541 2.344 1.00 95.31 103 SER A CA 1
ATOM 827 C C . SER A 1 103 ? 2.553 -4.290 2.040 1.00 95.31 103 SER A C 1
ATOM 829 O O . SER A 1 103 ? 2.883 -3.925 0.920 1.00 95.31 103 SER A O 1
ATOM 831 N N . ASN A 1 104 ? 3.459 -4.550 2.989 1.00 95.50 104 ASN A N 1
ATOM 832 C CA . ASN A 1 104 ? 4.901 -4.393 2.778 1.00 95.50 104 ASN A CA 1
ATOM 833 C C . ASN A 1 104 ? 5.416 -5.252 1.608 1.00 95.50 104 ASN A C 1
ATOM 835 O O . ASN A 1 104 ? 6.129 -4.756 0.737 1.00 95.50 104 ASN A O 1
ATOM 839 N N . LYS A 1 105 ? 5.000 -6.524 1.559 1.00 94.62 105 LYS A N 1
ATOM 840 C CA . LYS A 1 105 ? 5.342 -7.451 0.473 1.00 94.62 105 LYS A CA 1
ATOM 841 C C . LYS A 1 105 ? 4.847 -6.946 -0.886 1.00 94.62 105 LYS A C 1
ATOM 843 O O . LYS A 1 105 ? 5.615 -6.943 -1.842 1.00 94.62 105 LYS A O 1
ATOM 848 N N . ILE A 1 106 ? 3.600 -6.475 -0.955 1.00 93.06 106 ILE A N 1
ATOM 849 C CA . ILE A 1 106 ? 3.005 -5.905 -2.169 1.00 93.06 106 ILE A CA 1
ATOM 850 C C . ILE A 1 106 ? 3.832 -4.720 -2.675 1.00 93.06 106 ILE A C 1
ATOM 852 O O . ILE A 1 106 ? 4.193 -4.707 -3.849 1.00 93.06 106 ILE A O 1
ATOM 856 N N . ILE A 1 107 ? 4.163 -3.751 -1.806 1.00 92.88 107 ILE A N 1
ATOM 857 C CA . ILE A 1 107 ? 4.938 -2.567 -2.216 1.00 92.88 107 ILE A CA 1
ATOM 858 C C . ILE A 1 107 ? 6.277 -2.988 -2.834 1.00 92.88 107 ILE A C 1
ATOM 860 O O . ILE A 1 107 ? 6.634 -2.504 -3.907 1.00 92.88 107 ILE A O 1
ATOM 864 N N . ILE A 1 108 ? 7.007 -3.894 -2.179 1.00 92.38 108 ILE A N 1
ATOM 865 C CA . ILE A 1 108 ? 8.333 -4.334 -2.631 1.00 92.38 108 ILE A CA 1
ATOM 866 C C . ILE A 1 108 ? 8.232 -5.081 -3.964 1.00 92.38 108 ILE A C 1
ATOM 868 O O . ILE A 1 108 ? 8.924 -4.734 -4.920 1.00 92.38 108 ILE A O 1
ATOM 872 N N . GLU A 1 109 ? 7.360 -6.087 -4.055 1.00 93.12 109 GLU A N 1
ATOM 873 C CA . GLU A 1 109 ? 7.253 -6.917 -5.257 1.00 93.12 109 GLU A CA 1
ATOM 874 C C . GLU A 1 109 ? 6.761 -6.126 -6.471 1.00 93.12 109 GLU A C 1
ATOM 876 O O . GLU A 1 109 ? 7.317 -6.289 -7.557 1.00 93.12 109 GLU A O 1
ATOM 881 N N . GLN A 1 110 ? 5.767 -5.249 -6.297 1.00 91.00 110 GLN A N 1
ATOM 882 C CA . GLN A 1 110 ? 5.248 -4.434 -7.397 1.00 91.00 110 GLN A CA 1
ATOM 883 C C . GLN A 1 110 ? 6.254 -3.377 -7.860 1.00 91.00 110 GLN A C 1
ATOM 885 O O . GLN A 1 110 ? 6.400 -3.172 -9.063 1.00 91.00 110 GLN A O 1
ATOM 890 N N . SER A 1 111 ? 7.020 -2.776 -6.942 1.00 89.62 111 SER A N 1
ATOM 891 C CA . SER A 1 111 ? 8.097 -1.846 -7.321 1.00 89.62 111 SER A CA 1
ATOM 892 C C . SER A 1 111 ? 9.156 -2.550 -8.182 1.00 89.62 111 SER A C 1
ATOM 894 O O . SER A 1 111 ? 9.523 -2.059 -9.246 1.00 89.62 111 SER A O 1
ATOM 896 N N . ILE A 1 112 ? 9.575 -3.761 -7.790 1.00 91.19 112 ILE A N 1
ATOM 897 C CA . ILE A 1 112 ? 10.544 -4.564 -8.558 1.00 91.19 112 ILE A CA 1
ATOM 898 C C . ILE A 1 112 ? 9.966 -4.995 -9.917 1.00 91.19 112 ILE A C 1
ATOM 900 O O . ILE A 1 112 ? 10.670 -4.988 -10.927 1.00 91.19 112 ILE A O 1
ATOM 904 N N . GLN A 1 113 ? 8.694 -5.402 -9.963 1.00 90.38 113 GLN A N 1
ATOM 905 C CA . GLN A 1 113 ? 8.003 -5.760 -11.209 1.00 90.38 113 GLN A CA 1
ATOM 906 C C . GLN A 1 113 ? 7.976 -4.580 -12.185 1.00 90.38 113 GLN A C 1
ATOM 908 O O . GLN A 1 113 ? 8.271 -4.752 -13.370 1.00 90.38 113 GLN A O 1
ATOM 913 N N . LYS A 1 114 ? 7.669 -3.381 -11.681 1.00 88.12 114 LYS A N 1
ATOM 914 C CA . LYS A 1 114 ? 7.634 -2.148 -12.464 1.00 88.12 114 LYS A CA 1
ATOM 915 C C . LYS A 1 114 ? 9.006 -1.811 -13.043 1.00 88.12 114 LYS A C 1
ATOM 917 O O . LYS A 1 114 ? 9.113 -1.635 -14.254 1.00 88.12 114 LYS A O 1
ATOM 922 N N . GLU A 1 115 ? 10.055 -1.832 -12.222 1.00 88.25 115 GLU A N 1
ATOM 923 C CA . GLU A 1 115 ? 11.433 -1.600 -12.677 1.00 88.25 115 GLU A CA 1
ATOM 924 C C . GLU A 1 115 ? 11.865 -2.602 -13.756 1.00 88.25 115 GLU A C 1
ATOM 926 O O . GLU A 1 115 ? 12.421 -2.213 -14.784 1.00 88.25 115 GLU A O 1
ATOM 931 N N . LYS A 1 116 ? 11.553 -3.894 -13.580 1.00 90.12 116 LYS A N 1
ATOM 932 C CA . LYS A 1 116 ? 11.835 -4.922 -14.596 1.00 90.12 116 LYS A CA 1
ATOM 933 C C . LYS A 1 116 ? 11.104 -4.645 -15.907 1.00 90.12 116 LYS A C 1
ATOM 935 O O . LYS A 1 116 ? 11.704 -4.768 -16.973 1.00 90.12 116 LYS A O 1
ATOM 940 N N . LYS A 1 117 ? 9.821 -4.282 -15.843 1.00 88.81 117 LYS A N 1
ATOM 941 C CA . LYS A 1 117 ? 9.014 -3.955 -17.026 1.00 88.81 117 LYS A CA 1
ATOM 942 C C . LYS A 1 117 ? 9.579 -2.743 -17.767 1.00 88.81 117 LYS A C 1
ATOM 944 O O . LYS A 1 117 ? 9.695 -2.792 -18.989 1.00 88.81 117 LYS A O 1
ATOM 949 N N . ASP A 1 118 ? 9.967 -1.699 -17.042 1.00 87.75 118 ASP A N 1
ATOM 950 C CA . ASP A 1 118 ? 10.515 -0.472 -17.626 1.00 87.75 118 ASP A CA 1
ATOM 951 C C . ASP A 1 118 ? 11.914 -0.708 -18.234 1.00 87.75 118 ASP A C 1
ATOM 953 O O . ASP A 1 118 ? 12.209 -0.215 -19.328 1.00 87.75 118 ASP A O 1
ATOM 957 N N . ALA A 1 119 ? 12.747 -1.547 -17.606 1.00 87.62 119 ALA A N 1
ATOM 958 C CA . ALA A 1 119 ? 14.027 -1.976 -18.174 1.00 87.62 119 ALA A CA 1
ATOM 959 C C . ALA A 1 119 ? 13.841 -2.787 -19.471 1.00 87.62 119 ALA A C 1
ATOM 961 O O . ALA A 1 119 ? 14.505 -2.519 -20.472 1.00 87.62 119 ALA A O 1
ATOM 962 N N . VAL A 1 120 ? 12.900 -3.741 -19.489 1.00 88.56 120 VAL A N 1
ATOM 963 C CA . VAL A 1 120 ? 12.571 -4.523 -20.696 1.00 88.56 120 VAL A CA 1
ATOM 964 C C . VAL A 1 120 ? 12.041 -3.620 -21.812 1.00 88.56 120 VAL A C 1
ATOM 966 O O . VAL A 1 120 ? 12.458 -3.771 -22.959 1.00 88.56 120 VAL A O 1
ATOM 969 N N . ALA A 1 121 ? 11.164 -2.664 -21.491 1.00 86.44 121 ALA A N 1
ATOM 970 C CA . ALA A 1 121 ? 10.635 -1.713 -22.465 1.00 86.44 121 ALA A CA 1
ATOM 971 C C . ALA A 1 121 ? 11.745 -0.844 -23.075 1.00 86.44 121 ALA A C 1
ATOM 973 O O . ALA A 1 121 ? 11.776 -0.663 -24.291 1.00 86.44 121 ALA A O 1
ATOM 974 N N . THR A 1 122 ? 12.690 -0.375 -22.254 1.00 84.75 122 THR A N 1
ATOM 975 C CA . THR A 1 122 ? 13.871 0.367 -22.722 1.00 84.75 122 THR A CA 1
ATOM 976 C C . THR A 1 122 ? 14.691 -0.468 -23.710 1.00 84.75 122 THR A C 1
ATOM 978 O O . THR A 1 122 ? 14.954 -0.014 -24.819 1.00 84.75 122 THR A O 1
ATOM 981 N N . VAL A 1 123 ? 15.016 -1.724 -23.372 1.00 80.12 123 VAL A N 1
ATOM 982 C CA . VAL A 1 123 ? 15.767 -2.629 -24.269 1.00 80.12 123 VAL A CA 1
ATOM 983 C C . VAL A 1 123 ? 15.024 -2.873 -25.590 1.00 80.12 123 VAL A C 1
ATOM 985 O O . VAL A 1 123 ? 15.641 -2.865 -26.657 1.00 80.12 123 VAL A O 1
ATOM 988 N N . GLN A 1 124 ? 13.702 -3.055 -25.548 1.00 77.88 124 GLN A N 1
ATOM 989 C CA . GLN A 1 124 ? 12.877 -3.238 -26.748 1.00 77.88 124 GLN A CA 1
ATOM 990 C C . GLN A 1 124 ? 12.846 -1.986 -27.637 1.00 77.88 124 GLN A C 1
ATOM 992 O O . GLN A 1 124 ? 12.946 -2.102 -28.855 1.00 77.88 124 GLN A O 1
ATOM 997 N N . GLN A 1 125 ? 12.753 -0.787 -27.057 1.00 75.56 125 GLN A N 1
ATOM 998 C CA . GLN A 1 125 ? 12.800 0.475 -27.810 1.00 75.56 125 GLN A CA 1
ATOM 999 C C . GLN A 1 125 ? 14.181 0.737 -28.426 1.00 75.56 125 GLN A C 1
ATOM 1001 O O . GLN A 1 125 ? 14.292 1.240 -29.546 1.00 75.56 125 GLN A O 1
ATOM 1006 N N . SER A 1 126 ? 15.252 0.353 -27.731 1.00 70.81 126 SER A N 1
ATOM 1007 C CA . SER A 1 126 ? 16.606 0.402 -28.284 1.00 70.81 126 SER A CA 1
ATOM 1008 C C . SER A 1 126 ? 16.788 -0.578 -29.453 1.00 70.81 126 SER A C 1
ATOM 1010 O O . SER A 1 126 ? 17.600 -0.314 -30.337 1.00 70.81 126 SER A O 1
ATOM 1012 N N . THR A 1 127 ? 15.990 -1.650 -29.528 1.00 64.44 127 THR A N 1
ATOM 1013 C CA . THR A 1 127 ? 16.056 -2.707 -30.554 1.00 64.44 127 THR A CA 1
ATOM 1014 C C . THR A 1 127 ? 14.824 -2.720 -31.476 1.00 64.44 127 THR A C 1
ATOM 1016 O O . THR A 1 127 ? 14.146 -3.730 -31.636 1.00 64.44 127 THR A O 1
ATOM 1019 N N . SER A 1 128 ? 14.513 -1.591 -32.122 1.00 65.88 128 SER A N 1
ATOM 1020 C CA . SER A 1 128 ? 13.375 -1.489 -33.052 1.00 65.88 128 SER A CA 1
ATOM 1021 C C . SER A 1 128 ? 13.492 -2.416 -34.271 1.00 65.88 128 SER A C 1
ATOM 1023 O O . SER A 1 128 ? 14.568 -2.566 -34.853 1.00 65.88 128 SER A O 1
ATOM 1025 N N . THR A 1 129 ? 12.360 -2.933 -34.761 1.00 64.62 129 THR A N 1
ATOM 1026 C CA . THR A 1 129 ? 12.275 -3.693 -36.025 1.00 64.62 129 THR A CA 1
ATOM 1027 C C . THR A 1 129 ? 12.856 -2.919 -37.211 1.00 64.62 129 THR A C 1
ATOM 1029 O O . THR A 1 129 ? 13.474 -3.517 -38.082 1.00 64.62 129 THR A O 1
ATOM 1032 N N . GLU A 1 130 ? 12.729 -1.588 -37.230 1.00 66.00 130 GLU A N 1
ATOM 1033 C CA . GLU A 1 130 ? 13.363 -0.720 -38.235 1.00 66.00 130 GLU A CA 1
ATOM 1034 C C . GLU A 1 130 ? 14.895 -0.758 -38.177 1.00 66.00 130 GLU A C 1
ATOM 1036 O O . GLU A 1 130 ? 15.549 -0.753 -39.217 1.00 66.00 130 GLU A O 1
ATOM 1041 N N . LYS A 1 131 ? 15.481 -0.855 -36.978 1.00 67.69 131 LYS A N 1
ATOM 1042 C CA . LYS A 1 131 ? 16.934 -0.987 -36.797 1.00 67.69 131 LYS A CA 1
ATOM 1043 C C . LYS A 1 131 ? 17.408 -2.361 -37.250 1.00 67.69 131 LYS A C 1
ATOM 1045 O O . LYS A 1 131 ? 18.386 -2.453 -37.982 1.00 67.69 131 LYS A O 1
ATOM 1050 N N . VAL A 1 132 ? 16.668 -3.418 -36.904 1.00 70.06 132 VAL A N 1
ATOM 1051 C CA . VAL A 1 132 ? 16.923 -4.776 -37.417 1.00 70.06 132 VAL A CA 1
ATOM 1052 C C . VAL A 1 132 ? 16.806 -4.806 -38.943 1.00 70.06 132 VAL A C 1
ATOM 1054 O O . VAL A 1 132 ? 17.678 -5.352 -39.612 1.00 70.06 132 VAL A O 1
ATOM 1057 N N . HIS A 1 133 ? 15.783 -4.168 -39.512 1.00 72.00 133 HIS A N 1
ATOM 1058 C CA . HIS A 1 133 ? 15.605 -4.065 -40.958 1.00 72.00 133 HIS A CA 1
ATOM 1059 C C . HIS A 1 133 ? 16.748 -3.287 -41.618 1.00 72.00 133 HIS A C 1
ATOM 1061 O O . HIS A 1 133 ? 17.225 -3.700 -42.669 1.00 72.00 133 HIS A O 1
ATOM 1067 N N . ASN A 1 134 ? 17.222 -2.194 -41.016 1.00 71.81 134 ASN A N 1
ATOM 1068 C CA . ASN A 1 134 ? 18.380 -1.440 -41.500 1.00 71.81 134 ASN A CA 1
ATOM 1069 C C . ASN A 1 134 ? 19.655 -2.304 -41.494 1.00 71.81 134 ASN A C 1
ATOM 1071 O O . ASN A 1 134 ? 20.363 -2.350 -42.497 1.00 71.81 134 ASN A O 1
ATOM 1075 N N . ILE A 1 135 ? 19.902 -3.056 -40.416 1.00 72.88 135 ILE A N 1
ATO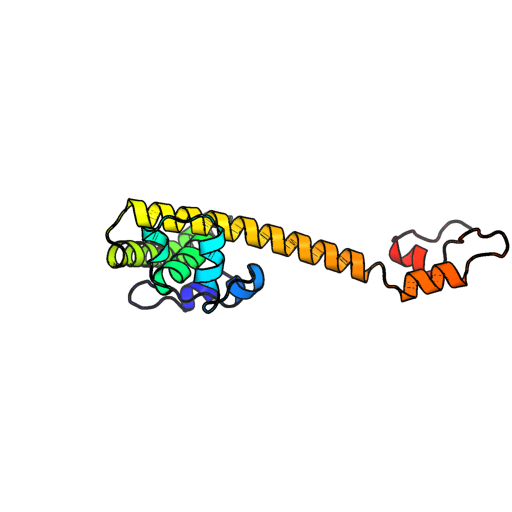M 1076 C CA . ILE A 1 135 ? 21.035 -3.990 -40.308 1.00 72.88 135 ILE A CA 1
ATOM 1077 C C . ILE A 1 135 ? 20.962 -5.067 -41.397 1.00 72.88 135 ILE A C 1
ATOM 1079 O O . ILE A 1 135 ? 21.946 -5.313 -42.088 1.00 72.88 135 ILE A O 1
ATOM 1083 N N . VAL A 1 136 ? 19.789 -5.681 -41.580 1.00 76.88 136 VAL A N 1
ATOM 1084 C CA . VAL A 1 136 ? 19.573 -6.732 -42.588 1.00 76.88 136 VAL A CA 1
ATOM 1085 C C . VAL A 1 136 ? 19.643 -6.171 -44.011 1.00 76.88 136 VAL A C 1
ATOM 1087 O O . VAL A 1 136 ? 20.193 -6.819 -44.893 1.00 76.88 136 VAL A O 1
ATOM 1090 N N . SER A 1 137 ? 19.150 -4.953 -44.248 1.00 77.69 137 SER A N 1
ATOM 1091 C CA . SER A 1 137 ? 19.205 -4.305 -45.570 1.00 77.69 137 SER A CA 1
ATOM 1092 C C . SER A 1 137 ? 20.624 -3.913 -45.978 1.00 77.69 137 SER A C 1
ATOM 1094 O O . SER A 1 137 ? 20.912 -3.827 -47.166 1.00 77.69 137 SER A O 1
ATOM 1096 N N . ASN A 1 138 ? 21.510 -3.690 -45.004 1.00 75.44 138 ASN A N 1
ATOM 1097 C CA . ASN A 1 138 ? 22.928 -3.409 -45.223 1.00 75.44 138 ASN A CA 1
ATOM 1098 C C . ASN A 1 138 ? 23.808 -4.673 -45.136 1.00 75.44 138 ASN A C 1
ATOM 1100 O O . ASN A 1 138 ? 25.035 -4.570 -45.065 1.00 75.44 138 ASN A O 1
ATOM 1104 N N . GLN A 1 139 ? 23.205 -5.868 -45.135 1.00 79.75 139 GLN A N 1
ATOM 1105 C CA . GLN A 1 139 ? 23.938 -7.128 -45.210 1.00 79.75 139 GLN A CA 1
ATOM 1106 C C . GLN A 1 139 ? 24.631 -7.247 -46.572 1.00 79.75 139 GLN A C 1
ATOM 1108 O O . GLN A 1 139 ? 24.021 -7.044 -47.622 1.00 79.75 139 GLN A O 1
ATOM 1113 N N . LYS A 1 140 ? 25.919 -7.595 -46.558 1.00 80.69 140 LYS A N 1
ATOM 1114 C CA . LYS A 1 140 ? 26.697 -7.799 -47.784 1.00 80.69 140 LYS A CA 1
ATOM 1115 C C . LYS A 1 140 ? 26.270 -9.085 -48.496 1.00 80.69 140 LYS A C 1
ATOM 1117 O O . LYS A 1 140 ? 25.700 -9.988 -47.885 1.00 80.69 140 LYS A O 1
ATOM 1122 N N . GLU A 1 141 ? 26.605 -9.210 -49.781 1.00 82.75 141 GLU A N 1
ATOM 1123 C CA . GLU A 1 141 ? 26.313 -10.420 -50.574 1.00 82.75 141 GLU A CA 1
ATOM 1124 C C . GLU A 1 141 ? 26.923 -11.702 -49.975 1.00 82.75 141 GLU A C 1
ATOM 1126 O O . GLU A 1 141 ? 26.345 -12.782 -50.097 1.00 82.75 141 GLU A O 1
ATOM 1131 N N . ASP A 1 142 ? 28.051 -11.586 -49.264 1.00 87.81 142 ASP A N 1
ATOM 1132 C CA . ASP A 1 142 ? 28.701 -12.688 -48.537 1.00 87.81 142 ASP A CA 1
ATOM 1133 C C . ASP A 1 142 ? 27.995 -13.064 -47.217 1.00 87.81 142 ASP A C 1
ATOM 1135 O O . ASP A 1 142 ? 28.460 -13.938 -46.485 1.00 87.81 142 ASP A O 1
ATOM 1139 N N . ARG A 1 143 ? 26.850 -12.430 -46.931 1.00 79.00 143 ARG A N 1
ATOM 1140 C CA . ARG A 1 143 ? 26.033 -12.552 -45.716 1.00 79.00 143 ARG A CA 1
ATOM 1141 C C . ARG A 1 143 ? 26.665 -11.963 -44.455 1.00 79.00 143 ARG A C 1
ATOM 1143 O O . ARG A 1 143 ? 26.074 -12.099 -43.381 1.00 79.00 143 ARG A O 1
ATOM 1150 N N . SER A 1 144 ? 27.805 -11.283 -44.548 1.00 82.62 144 SER A N 1
ATOM 1151 C CA . SER A 1 144 ? 28.379 -10.573 -43.406 1.00 82.62 144 SER A CA 1
ATOM 1152 C C . SER A 1 144 ? 27.580 -9.307 -43.070 1.00 82.62 144 SER A C 1
ATOM 1154 O O . SER A 1 144 ? 27.028 -8.631 -43.945 1.00 82.62 144 SER A O 1
ATOM 1156 N N . LEU A 1 145 ? 27.500 -8.999 -41.773 1.00 80.06 145 LEU A N 1
ATOM 1157 C CA . LEU A 1 145 ? 26.907 -7.766 -41.260 1.00 80.06 145 LEU A CA 1
ATOM 1158 C C . LEU A 1 145 ? 28.021 -6.754 -40.996 1.00 80.06 145 LEU A C 1
ATOM 1160 O O . LEU A 1 145 ? 29.010 -7.074 -40.337 1.00 80.06 145 LEU A O 1
ATOM 1164 N N . GLN A 1 146 ? 27.853 -5.533 -41.500 1.00 72.56 146 GLN A N 1
ATOM 1165 C CA . GLN A 1 146 ? 28.750 -4.419 -41.214 1.00 72.56 146 GLN A CA 1
ATOM 1166 C C . GLN A 1 146 ? 28.101 -3.490 -40.186 1.00 72.56 146 GLN A C 1
ATOM 1168 O O . GLN A 1 146 ? 26.909 -3.197 -40.271 1.00 72.56 146 GLN A O 1
ATOM 1173 N N . LEU A 1 147 ? 28.889 -3.019 -39.218 1.00 69.88 147 LEU A N 1
ATOM 1174 C CA . LEU A 1 147 ? 28.457 -1.970 -38.300 1.00 69.88 147 LEU A CA 1
ATOM 1175 C C . LEU A 1 147 ? 28.165 -0.690 -39.098 1.00 69.88 147 LEU A C 1
ATOM 1177 O O . LEU A 1 147 ? 29.030 -0.202 -39.826 1.00 69.88 147 LEU A O 1
ATOM 1181 N N . THR A 1 148 ? 26.944 -0.166 -38.991 1.00 71.38 148 THR A N 1
ATOM 1182 C CA . THR A 1 148 ? 26.553 1.111 -39.606 1.00 71.38 148 THR A CA 1
ATOM 1183 C C . THR A 1 148 ? 26.746 2.254 -38.610 1.00 71.38 148 THR A C 1
ATOM 1185 O O . THR A 1 148 ? 26.740 2.026 -37.400 1.00 71.38 148 THR A O 1
ATOM 1188 N N . GLU A 1 149 ? 26.880 3.499 -39.084 1.00 70.12 149 GLU A N 1
ATOM 1189 C CA . GLU A 1 149 ? 26.989 4.686 -38.209 1.00 70.12 149 GLU A CA 1
ATOM 1190 C C . GLU A 1 149 ? 25.860 4.778 -37.174 1.00 70.12 149 GLU A C 1
ATOM 1192 O O . GLU A 1 149 ? 26.067 5.250 -36.056 1.00 70.12 149 GLU A O 1
ATOM 1197 N N . THR A 1 150 ? 24.667 4.300 -37.535 1.00 69.81 150 THR A N 1
ATOM 1198 C CA . THR A 1 150 ? 23.526 4.197 -36.623 1.00 69.81 150 THR A CA 1
ATOM 1199 C C . THR A 1 150 ? 23.853 3.317 -35.417 1.00 69.81 150 THR A C 1
ATOM 1201 O O . THR A 1 150 ? 23.541 3.702 -34.299 1.00 69.81 150 THR A O 1
ATOM 1204 N N . ILE A 1 151 ? 24.535 2.185 -35.617 1.00 68.94 151 ILE A N 1
ATOM 1205 C CA . ILE A 1 151 ? 24.904 1.262 -34.534 1.00 68.94 151 ILE A CA 1
ATOM 1206 C C . ILE A 1 151 ? 26.045 1.830 -33.686 1.00 68.94 151 ILE A C 1
ATOM 1208 O O . ILE A 1 151 ? 26.007 1.705 -32.465 1.00 68.94 151 ILE A O 1
ATOM 1212 N N . TYR A 1 152 ? 27.031 2.490 -34.303 1.00 72.19 152 TYR A N 1
ATOM 1213 C CA . TYR A 1 152 ? 28.133 3.127 -33.569 1.00 72.19 152 TYR A CA 1
ATOM 1214 C C . TYR A 1 152 ? 27.631 4.178 -32.572 1.00 72.19 152 TYR A C 1
ATOM 1216 O O . TYR A 1 152 ? 28.011 4.147 -31.403 1.00 72.19 152 TYR A O 1
ATOM 1224 N N . LYS A 1 153 ? 26.711 5.053 -33.003 1.00 73.19 153 LYS A N 1
ATOM 1225 C CA . LYS A 1 153 ? 26.092 6.063 -32.127 1.00 73.19 153 LYS A CA 1
ATOM 1226 C C . LYS A 1 153 ? 25.285 5.454 -30.986 1.00 73.19 153 LYS A C 1
ATOM 1228 O O . LYS A 1 153 ? 25.216 6.037 -29.913 1.00 73.19 153 LYS A O 1
ATOM 1233 N N . GLU A 1 154 ? 24.660 4.309 -31.223 1.00 68.06 154 GLU A N 1
ATOM 1234 C CA . GLU A 1 154 ? 23.762 3.671 -30.261 1.00 68.06 154 GLU A CA 1
ATOM 1235 C C . GLU A 1 154 ? 24.504 2.831 -29.214 1.00 68.06 154 GLU A C 1
ATOM 1237 O O . GLU A 1 154 ? 24.018 2.665 -28.100 1.00 68.06 154 GLU A O 1
ATOM 1242 N N . LEU A 1 155 ? 25.693 2.330 -29.557 1.00 72.62 155 LEU A N 1
ATOM 1243 C CA . LEU A 1 155 ? 26.596 1.646 -28.631 1.00 72.62 155 LEU A CA 1
ATOM 1244 C C . LEU A 1 155 ? 27.551 2.607 -27.902 1.00 72.62 155 LEU A C 1
ATOM 1246 O O . LEU A 1 155 ? 28.402 2.135 -27.153 1.00 72.62 155 LEU A O 1
ATOM 1250 N N . GLU A 1 156 ? 27.429 3.919 -28.138 1.00 73.25 156 GLU A N 1
ATOM 1251 C CA . GLU A 1 156 ? 28.345 4.950 -27.622 1.00 73.25 156 GLU A CA 1
ATOM 1252 C C . GLU A 1 156 ? 29.819 4.650 -27.954 1.00 73.25 156 GLU A C 1
ATOM 1254 O O . GLU A 1 156 ? 30.731 4.942 -27.183 1.00 73.25 156 GLU A O 1
ATOM 1259 N N . ILE A 1 157 ? 30.060 4.037 -29.116 1.00 69.06 157 ILE A N 1
ATOM 1260 C CA . ILE A 1 157 ? 31.408 3.734 -29.591 1.00 69.06 157 ILE A CA 1
ATOM 1261 C C . ILE A 1 157 ? 31.864 4.926 -30.427 1.00 69.06 157 ILE A C 1
ATOM 1263 O O . ILE A 1 157 ? 31.333 5.158 -31.518 1.00 69.06 157 ILE A O 1
ATOM 1267 N N . ASP A 1 158 ? 32.849 5.671 -29.923 1.00 60.59 158 ASP A N 1
ATOM 1268 C CA . ASP A 1 158 ? 33.502 6.729 -30.689 1.00 60.59 158 ASP A CA 1
ATOM 1269 C C . ASP A 1 158 ? 34.075 6.138 -31.983 1.00 60.59 158 ASP A C 1
ATOM 1271 O O . ASP A 1 158 ? 34.882 5.209 -31.970 1.00 60.59 158 ASP A O 1
ATOM 1275 N N . THR A 1 159 ? 33.666 6.686 -33.127 1.00 58.91 159 THR A N 1
ATOM 1276 C CA . THR A 1 159 ? 34.130 6.249 -34.454 1.00 58.91 159 THR A CA 1
ATOM 1277 C C . THR A 1 159 ? 35.552 6.721 -34.770 1.00 58.91 159 THR A C 1
ATOM 1279 O O . THR A 1 159 ? 35.947 6.766 -35.934 1.00 58.91 159 THR A O 1
ATOM 1282 N N . THR A 1 160 ? 36.333 7.115 -33.765 1.00 54.16 160 THR A N 1
ATOM 1283 C CA . THR A 1 160 ? 37.739 7.480 -33.931 1.00 54.16 160 THR A CA 1
ATOM 1284 C C . THR A 1 160 ? 38.594 6.225 -33.960 1.00 54.16 160 THR A C 1
ATOM 1286 O O . THR A 1 160 ? 39.231 5.882 -32.975 1.00 54.16 160 THR A O 1
ATOM 1289 N N . ASP A 1 161 ? 38.582 5.551 -35.101 1.00 48.75 161 ASP A N 1
ATOM 1290 C CA . ASP A 1 161 ? 39.741 4.825 -35.608 1.00 48.75 161 ASP A CA 1
ATOM 1291 C C . ASP A 1 161 ? 39.610 4.754 -37.132 1.00 48.75 161 ASP A C 1
ATOM 1293 O O . ASP A 1 161 ? 38.987 3.853 -37.698 1.00 48.75 161 ASP A O 1
ATOM 1297 N N . SER A 1 162 ? 40.178 5.762 -37.796 1.00 40.19 162 SER A N 1
ATOM 1298 C CA . SER A 1 162 ? 40.688 5.646 -39.160 1.00 40.19 162 SER A CA 1
ATOM 1299 C C . SER A 1 162 ? 41.851 6.596 -39.385 1.00 40.19 162 SER A C 1
ATOM 1301 O O . SER A 1 162 ? 41.866 7.688 -38.774 1.00 40.19 162 SER A O 1
#

Sequence (162 aa):
STKKIVSTQKTDGSIKLNEHITEQLDISSDNIIKTVHNYGVSDKLKNVSQNAWETALNLRYMTISSQTQDQVDKYKDQSEKAKQYLIKELKDEKLIEELLTISNKIIIEQSIQKEKKDAVATVQQSTSTEKVHNIVSNQKEDRSLQLTETIYKELEIDTTDS

Secondary structure (DSSP, 8-state):
-HHHHHTTB-TTS-BPPPHHHHHHHT--TTTHHHHHHTT---HHHHTS-HHHHHHHHHHHHHHHH--SHHHHHHTHHHHHHHHHHHHHHH--HHHHHHHHHHHHHHHHHHHHHHHHHHHHHHHHHHT-HHHHHHHHHT--TTSPPPPPHHHHHHTT------

Radius of gyration: 23.87 Å; chains: 1; bounding box: 54×32×67 Å

Organism: NCBI:txid1117311